Protein AF-A0A4Q6C265-F1 (afdb_monomer)

Nearest PDB structures (foldseek):
  4wz9-assembly1_B  TM=6.286E-01  e=1.445E+00  Anopheles gambiae
  2bm1-assembly1_A  TM=4.805E-01  e=1.995E+00  Thermus thermophilus
  2j7k-assembly1_A  TM=4.639E-01  e=2.936E+00  Thermus thermophilus HB8

Solvent-accessible surface area (backbone atoms only — not comparable to full-atom values): 7750 Å² total; per-residue (Å²): 143,81,77,88,7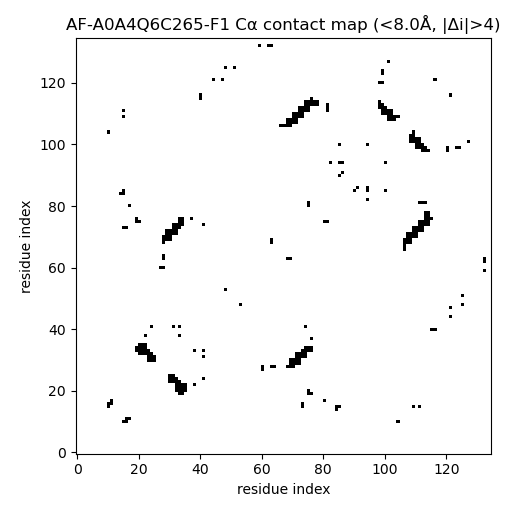2,63,66,66,56,53,49,65,73,31,78,82,43,59,90,67,50,77,34,72,49,81,59,88,53,37,36,38,36,24,28,63,94,45,44,70,58,54,50,52,48,50,50,52,49,46,60,69,35,56,77,49,41,72,56,40,56,46,54,33,63,75,66,72,25,40,39,36,36,34,44,27,79,39,60,63,65,44,42,58,45,43,52,75,67,68,48,75,90,57,60,94,80,46,55,62,46,80,49,72,60,87,76,27,41,36,36,42,31,42,38,85,77,47,74,70,50,53,54,52,50,51,54,54,52,49,52,63,63,76,106

Secondary structure (DSSP, 8-state):
---SSHHHHHHHTSTT--TT--EEEEETTEEEEE-GGGHHHHHHHHHHHHHHHHHHHHHHHHHHHHHT--EEEEEESSHHHHHHHHHTTT-TTTTTT-SEEEEEETTEEEEEEESSPPHHHHHHHHHHHHHHHT-

Radius of gyration: 14.2 Å; Cα contacts (8 Å, |Δi|>4): 166; chains: 1; bounding box: 31×32×43 Å

Mean predicted aligned error: 9.66 Å

Structure (mmCIF, N/CA/C/O backbone):
data_AF-A0A4Q6C265-F1
#
_entry.id   AF-A0A4Q6C265-F1
#
loop_
_atom_site.group_PDB
_atom_site.id
_atom_site.type_symbol
_atom_site.label_atom_id
_atom_site.label_alt_id
_atom_site.label_comp_id
_atom_site.label_asym_id
_atom_site.label_entity_id
_atom_site.label_seq_id
_atom_site.pdbx_PDB_ins_code
_atom_site.Cartn_x
_atom_site.Cartn_y
_atom_site.Cartn_z
_atom_site.occupancy
_atom_site.B_iso_or_equiv
_atom_site.auth_seq_id
_atom_site.auth_comp_id
_atom_site.auth_asym_id
_atom_site.auth_atom_id
_atom_site.pdbx_PDB_model_num
ATOM 1 N N . MET A 1 1 ? -3.473 -14.892 27.046 1.00 38.66 1 MET A N 1
ATOM 2 C CA . MET A 1 1 ? -2.631 -13.704 26.780 1.00 38.66 1 MET A CA 1
ATOM 3 C C . MET A 1 1 ? -1.797 -14.050 25.559 1.00 38.66 1 MET A C 1
ATOM 5 O O . MET A 1 1 ? -0.657 -14.465 25.682 1.00 38.66 1 MET A O 1
ATOM 9 N N . THR A 1 2 ? -2.436 -14.044 24.397 1.00 45.28 2 THR A N 1
ATOM 10 C CA . THR A 1 2 ? -1.961 -14.717 23.179 1.00 45.28 2 THR A CA 1
ATOM 11 C C . THR A 1 2 ? -2.818 -14.147 22.072 1.00 45.28 2 THR A C 1
ATOM 13 O O . THR A 1 2 ? -3.996 -14.450 22.119 1.00 45.28 2 THR A O 1
ATOM 16 N N . GLU A 1 3 ? -2.285 -13.310 21.174 1.00 41.66 3 GLU A N 1
ATOM 17 C CA . GLU A 1 3 ? -2.982 -12.998 19.903 1.00 41.66 3 GLU A CA 1
ATOM 18 C C . GLU A 1 3 ? -2.185 -12.166 18.877 1.00 41.66 3 GLU A C 1
ATOM 20 O O . GLU A 1 3 ? -2.624 -12.027 17.744 1.00 41.66 3 GLU A O 1
ATOM 25 N N . ALA A 1 4 ? -0.984 -11.655 19.171 1.00 45.00 4 ALA A N 1
ATOM 26 C CA . ALA A 1 4 ? -0.296 -10.779 18.205 1.00 45.00 4 ALA A CA 1
ATOM 27 C C . ALA A 1 4 ? 0.561 -11.495 17.131 1.00 45.00 4 ALA A C 1
ATOM 29 O O . ALA A 1 4 ? 1.091 -10.826 16.246 1.00 45.00 4 ALA A O 1
ATOM 30 N N . VAL A 1 5 ? 0.731 -12.824 17.191 1.00 48.66 5 VAL A N 1
ATOM 31 C CA . VAL A 1 5 ? 1.696 -13.552 16.330 1.00 48.66 5 VAL A CA 1
ATOM 32 C C . VAL A 1 5 ? 1.037 -14.249 15.127 1.00 48.66 5 VAL A C 1
ATOM 34 O O . VAL A 1 5 ? 1.702 -14.477 14.123 1.00 48.66 5 VAL A O 1
ATOM 37 N N . GLU A 1 6 ? -0.269 -14.533 15.157 1.00 45.94 6 GLU A N 1
ATOM 38 C CA . GLU A 1 6 ? -0.929 -15.306 14.087 1.00 45.94 6 GLU A CA 1
ATOM 39 C C . GLU A 1 6 ? -1.203 -14.504 12.803 1.00 45.94 6 GLU A C 1
ATOM 41 O O . GLU A 1 6 ? -1.110 -15.055 11.709 1.00 45.94 6 GLU A O 1
ATOM 46 N N . GLN A 1 7 ? -1.470 -13.196 12.883 1.00 50.28 7 GLN A N 1
ATOM 47 C CA . GLN A 1 7 ? -1.927 -12.418 11.717 1.00 50.28 7 GLN A CA 1
ATOM 48 C C . GLN A 1 7 ? -0.854 -12.166 10.645 1.00 50.28 7 GLN A C 1
ATOM 50 O O . GLN A 1 7 ? -1.181 -12.047 9.465 1.00 50.28 7 GLN A O 1
ATOM 55 N N . VAL A 1 8 ? 0.430 -12.095 11.014 1.00 51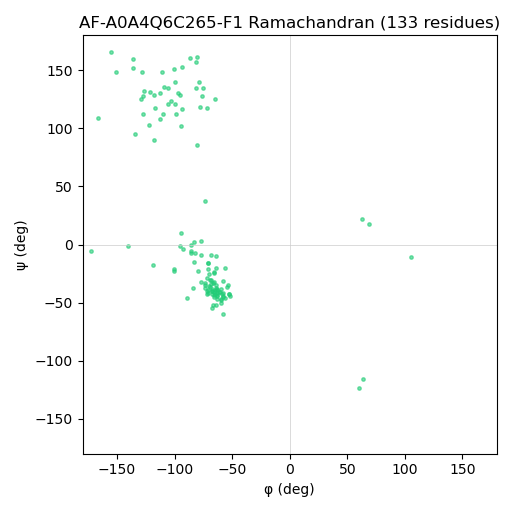.31 8 VAL A N 1
ATOM 56 C CA . VAL A 1 8 ? 1.519 -11.906 10.031 1.00 51.31 8 VAL A CA 1
ATOM 57 C C . VAL A 1 8 ? 1.686 -13.153 9.155 1.00 51.31 8 VAL A C 1
ATOM 59 O O . VAL A 1 8 ? 2.025 -13.044 7.978 1.00 51.31 8 VAL A O 1
ATOM 62 N N . THR A 1 9 ? 1.385 -14.329 9.703 1.00 53.47 9 THR A N 1
ATOM 63 C CA . THR A 1 9 ? 1.467 -15.612 8.999 1.00 53.47 9 THR A CA 1
ATOM 64 C C . THR A 1 9 ? 0.406 -15.734 7.902 1.00 53.47 9 THR A C 1
ATOM 66 O O . THR A 1 9 ? 0.686 -16.288 6.845 1.00 53.47 9 THR A O 1
ATOM 69 N N . TYR A 1 10 ? -0.789 -15.161 8.093 1.00 66.38 10 TYR A N 1
ATOM 70 C CA . TYR A 1 10 ? -1.863 -15.249 7.095 1.00 66.38 10 TYR A CA 1
ATOM 71 C C . TYR A 1 10 ? -1.589 -14.423 5.841 1.00 66.38 10 TYR A C 1
ATOM 73 O O . TYR A 1 10 ? -1.880 -14.889 4.741 1.00 66.38 10 TYR A O 1
ATOM 81 N N . VAL A 1 11 ? -1.019 -13.218 5.971 1.00 69.56 11 VAL A N 1
ATOM 82 C CA . VAL A 1 11 ? -0.744 -12.396 4.784 1.00 69.56 11 VAL A CA 1
ATOM 83 C C . VAL A 1 11 ? 0.396 -12.985 3.959 1.00 69.56 11 VAL A C 1
ATOM 85 O O . VAL A 1 11 ? 0.280 -13.043 2.741 1.00 69.56 11 VAL A O 1
ATOM 88 N N . THR A 1 12 ? 1.461 -13.471 4.603 1.00 70.25 12 THR A N 1
ATOM 89 C CA . THR A 1 12 ? 2.641 -14.017 3.913 1.00 70.25 12 THR A CA 1
ATOM 90 C C . THR A 1 12 ? 2.365 -15.360 3.244 1.00 70.25 12 THR A C 1
ATOM 92 O O . THR A 1 12 ? 3.054 -15.721 2.296 1.00 70.25 12 THR A O 1
ATOM 95 N N . GLN A 1 13 ? 1.327 -16.070 3.695 1.00 70.44 13 GLN A N 1
ATOM 96 C CA . GLN A 1 13 ? 0.784 -17.266 3.045 1.00 70.44 13 GLN A CA 1
ATOM 97 C C . GLN A 1 13 ? -0.359 -16.959 2.065 1.00 70.44 13 GLN A C 1
ATOM 99 O O . GLN A 1 13 ? -0.875 -17.866 1.414 1.00 70.44 13 GLN A O 1
ATOM 104 N N . SER A 1 14 ? -0.794 -15.700 1.967 1.00 73.75 14 SER A N 1
ATOM 105 C CA . SER A 1 14 ? -1.859 -15.309 1.049 1.00 73.75 14 SER A CA 1
ATOM 106 C C . SER A 1 14 ? -1.321 -15.113 -0.365 1.00 73.75 14 SER A C 1
ATOM 108 O O . SER A 1 14 ? -0.162 -14.757 -0.564 1.00 73.75 14 SER A O 1
ATOM 110 N N . ARG A 1 15 ? -2.215 -15.226 -1.352 1.00 76.44 15 ARG A N 1
ATOM 111 C CA . ARG A 1 15 ? -1.916 -14.901 -2.756 1.00 76.44 15 ARG A CA 1
ATOM 112 C C . ARG A 1 15 ? -1.404 -13.468 -2.961 1.00 76.44 15 ARG A C 1
ATOM 114 O O . ARG A 1 15 ? -0.803 -13.189 -3.983 1.00 76.44 15 ARG A O 1
ATOM 121 N N . PHE A 1 16 ? -1.658 -12.570 -2.000 1.00 79.06 16 PHE A N 1
ATOM 122 C CA . PHE A 1 16 ? -1.266 -11.161 -2.061 1.00 79.06 16 PHE A CA 1
ATOM 123 C C . PHE A 1 16 ? 0.183 -10.906 -1.655 1.00 79.06 16 PHE A C 1
ATOM 125 O O . PHE A 1 16 ? 0.650 -9.773 -1.747 1.00 79.06 16 PHE A O 1
ATOM 132 N N . PHE A 1 17 ? 0.888 -11.918 -1.154 1.00 80.50 17 PHE A N 1
ATOM 133 C CA . PHE A 1 17 ? 2.285 -11.786 -0.787 1.00 80.50 17 PHE A CA 1
ATOM 134 C C . PHE A 1 17 ? 3.163 -12.432 -1.847 1.00 80.50 17 PHE A C 1
ATOM 136 O O . PHE A 1 17 ? 3.032 -13.612 -2.159 1.00 80.50 17 PHE A O 1
ATOM 143 N N . THR A 1 18 ? 4.084 -11.640 -2.387 1.00 78.44 18 THR A N 1
ATOM 144 C CA . THR A 1 18 ? 5.029 -12.094 -3.403 1.00 78.44 18 THR A CA 1
ATOM 145 C C . THR A 1 18 ? 6.437 -12.133 -2.815 1.00 78.44 18 THR A C 1
ATOM 147 O O . THR A 1 18 ? 6.779 -11.290 -1.979 1.00 78.44 18 THR A O 1
ATOM 150 N N . PRO A 1 19 ? 7.302 -13.055 -3.270 1.00 79.62 19 PRO A N 1
ATOM 151 C CA . PRO A 1 19 ? 8.693 -13.115 -2.821 1.00 79.62 19 PRO A CA 1
ATOM 152 C C . PRO A 1 19 ? 9.508 -11.874 -3.220 1.00 79.62 19 PRO A C 1
ATOM 154 O O . PRO A 1 19 ? 10.626 -11.695 -2.745 1.00 79.62 19 PRO A O 1
ATOM 157 N N . ALA A 1 20 ? 8.960 -11.002 -4.072 1.00 80.62 20 ALA A N 1
ATOM 158 C CA . ALA A 1 20 ? 9.579 -9.736 -4.435 1.00 80.62 20 ALA A CA 1
ATOM 159 C C . ALA A 1 20 ? 9.553 -8.701 -3.289 1.00 80.62 20 ALA A C 1
ATOM 161 O O . ALA A 1 20 ? 10.303 -7.726 -3.330 1.00 80.62 20 ALA A O 1
ATOM 162 N N . PHE A 1 21 ? 8.728 -8.910 -2.256 1.00 84.94 21 PHE A N 1
ATOM 163 C CA . PHE A 1 21 ? 8.686 -8.066 -1.063 1.00 84.94 21 PHE A CA 1
ATOM 164 C C . PHE A 1 21 ? 9.805 -8.436 -0.087 1.00 84.94 21 PHE A C 1
ATOM 166 O O . PHE A 1 21 ? 9.620 -9.224 0.840 1.00 84.94 21 PHE A O 1
ATOM 173 N N . ASN A 1 22 ? 10.984 -7.857 -0.293 1.00 84.56 22 ASN A N 1
ATOM 174 C CA . ASN A 1 22 ? 12.144 -8.040 0.582 1.00 84.56 22 ASN A CA 1
ATOM 175 C C . ASN A 1 22 ? 12.294 -6.936 1.648 1.00 84.56 22 ASN A C 1
ATOM 177 O O . ASN A 1 22 ? 13.211 -7.013 2.464 1.00 84.56 22 ASN A O 1
ATOM 181 N N . ALA A 1 23 ? 11.413 -5.931 1.665 1.00 87.12 23 ALA A N 1
ATOM 182 C CA . ALA A 1 23 ? 11.390 -4.868 2.663 1.00 87.12 23 ALA A CA 1
ATOM 183 C C . ALA A 1 23 ? 9.959 -4.577 3.147 1.00 87.12 23 ALA A C 1
ATOM 185 O O . ALA A 1 23 ? 8.977 -4.793 2.430 1.00 87.12 23 ALA A O 1
ATOM 186 N N . ALA A 1 24 ? 9.841 -4.098 4.388 1.00 88.25 24 ALA A N 1
ATOM 187 C CA . ALA A 1 24 ? 8.562 -3.701 4.957 1.00 88.25 24 ALA A CA 1
ATOM 188 C C . ALA A 1 24 ? 8.698 -2.586 6.006 1.00 88.25 24 ALA A C 1
ATOM 190 O O . ALA A 1 24 ? 9.686 -2.519 6.736 1.00 88.25 24 ALA A O 1
ATOM 191 N N . ILE A 1 25 ? 7.675 -1.737 6.106 1.00 86.56 25 ILE A N 1
ATOM 192 C CA . ILE A 1 25 ? 7.511 -0.699 7.128 1.00 86.56 25 ILE A CA 1
ATOM 193 C C . ILE A 1 25 ? 6.319 -1.081 8.003 1.00 86.56 25 ILE A C 1
ATOM 195 O O . ILE A 1 25 ? 5.229 -1.358 7.503 1.00 86.56 25 ILE A O 1
ATOM 199 N N . PHE A 1 26 ? 6.518 -1.054 9.318 1.00 84.62 26 PHE A N 1
ATOM 200 C CA . PHE A 1 26 ? 5.481 -1.346 10.304 1.00 84.62 26 PHE A CA 1
ATOM 201 C C . PHE A 1 26 ? 5.224 -0.106 11.166 1.00 84.62 26 PHE A C 1
ATOM 203 O O . PHE A 1 26 ? 6.108 0.325 11.903 1.00 84.62 26 PHE A O 1
ATOM 210 N N . ASP A 1 27 ? 4.009 0.443 11.110 1.00 76.75 27 ASP A N 1
ATOM 211 C CA . ASP A 1 27 ? 3.563 1.537 11.983 1.00 76.75 27 ASP A CA 1
ATOM 212 C C . ASP A 1 27 ? 2.164 1.249 12.544 1.00 76.75 27 ASP A C 1
ATOM 214 O O . ASP A 1 27 ? 1.129 1.526 11.933 1.00 76.75 27 ASP A O 1
ATOM 218 N N . GLY A 1 28 ? 2.121 0.689 13.755 1.00 74.88 28 GLY A N 1
ATOM 219 C CA . GLY A 1 28 ? 0.871 0.315 14.417 1.00 74.88 28 GLY A CA 1
ATOM 220 C C . GLY A 1 28 ? 0.076 -0.719 13.600 1.00 74.88 28 GLY A C 1
ATOM 221 O O . GLY A 1 28 ? 0.616 -1.791 13.334 1.00 74.88 28 GLY A O 1
ATOM 222 N N . PRO A 1 29 ? -1.190 -0.442 13.226 1.00 77.44 29 PRO A N 1
ATOM 223 C CA . PRO A 1 29 ? -1.997 -1.368 12.429 1.00 77.44 29 PRO A CA 1
ATOM 224 C C . PRO A 1 29 ? -1.618 -1.372 10.939 1.00 77.44 29 PRO A C 1
ATOM 226 O O . PRO A 1 29 ? -2.125 -2.209 10.200 1.00 77.44 29 PRO A O 1
ATOM 229 N N . ILE A 1 30 ? -0.760 -0.452 10.480 1.00 81.19 30 ILE A N 1
ATOM 230 C CA . ILE A 1 30 ? -0.371 -0.338 9.071 1.00 81.19 30 ILE A CA 1
ATOM 231 C C . ILE A 1 30 ? 0.933 -1.104 8.843 1.00 81.19 30 ILE A C 1
ATOM 233 O O . ILE A 1 30 ? 1.929 -0.897 9.541 1.00 81.19 30 ILE A O 1
ATOM 237 N N . ARG A 1 31 ? 0.930 -1.976 7.836 1.00 85.50 31 ARG A N 1
ATOM 238 C CA . ARG A 1 31 ? 2.077 -2.773 7.400 1.00 85.50 31 ARG A CA 1
ATOM 239 C C . ARG A 1 31 ? 2.268 -2.577 5.901 1.00 85.50 31 ARG A C 1
ATOM 241 O O . ARG A 1 31 ? 1.414 -2.992 5.130 1.00 85.50 31 ARG A O 1
ATOM 248 N N . ILE A 1 32 ? 3.353 -1.936 5.486 1.00 87.69 32 ILE A N 1
ATOM 249 C CA . ILE A 1 32 ? 3.652 -1.651 4.077 1.00 87.69 32 ILE A CA 1
ATOM 250 C C . ILE A 1 32 ? 4.754 -2.601 3.623 1.00 87.69 32 ILE A C 1
ATOM 252 O O . ILE A 1 32 ? 5.834 -2.561 4.191 1.00 87.69 32 ILE A O 1
ATOM 256 N N . TYR A 1 33 ? 4.510 -3.422 2.611 1.00 88.69 33 TYR A N 1
ATOM 257 C CA . TYR A 1 33 ? 5.468 -4.349 2.010 1.00 88.69 33 TYR A CA 1
ATOM 258 C C . TYR A 1 33 ? 5.859 -3.851 0.623 1.00 88.69 33 TYR A C 1
ATOM 260 O O . TYR A 1 33 ? 5.004 -3.422 -0.151 1.00 88.69 33 TYR A O 1
ATOM 268 N N . PHE A 1 34 ? 7.150 -3.885 0.316 1.00 88.88 34 PHE A N 1
ATOM 269 C CA . PHE A 1 34 ? 7.702 -3.334 -0.918 1.00 88.88 34 PHE A CA 1
ATOM 270 C C . PHE A 1 34 ? 9.022 -4.017 -1.280 1.00 88.88 34 PHE A C 1
ATOM 272 O O . PHE A 1 34 ? 9.641 -4.704 -0.464 1.00 88.88 34 PHE A O 1
ATOM 279 N N . ALA A 1 35 ? 9.463 -3.822 -2.521 1.00 88.00 35 ALA A N 1
ATOM 280 C CA . ALA A 1 35 ? 10.817 -4.178 -2.917 1.00 88.00 35 ALA A CA 1
ATOM 281 C C . ALA A 1 35 ? 11.807 -3.101 -2.441 1.00 88.00 35 ALA A C 1
ATOM 283 O O . ALA A 1 35 ? 11.533 -1.913 -2.558 1.00 88.00 35 ALA A O 1
ATOM 284 N N . GLN A 1 36 ? 12.986 -3.488 -1.959 1.00 86.50 36 GLN A N 1
ATOM 285 C CA . GLN A 1 36 ? 13.991 -2.619 -1.334 1.00 86.50 36 GLN A CA 1
ATOM 286 C C . GLN A 1 36 ? 14.381 -1.420 -2.209 1.00 86.50 36 GLN A C 1
ATOM 288 O O . GLN A 1 36 ? 14.590 -0.323 -1.706 1.00 86.50 36 GLN A O 1
ATOM 293 N N . TYR A 1 37 ? 14.425 -1.585 -3.531 1.00 85.94 37 TYR A N 1
ATOM 294 C CA . TYR A 1 37 ? 14.727 -0.479 -4.445 1.00 85.94 37 TYR A CA 1
ATOM 295 C C . TYR A 1 37 ? 13.589 0.558 -4.557 1.00 85.94 37 TYR A C 1
ATOM 297 O O . TYR A 1 37 ? 13.811 1.666 -5.037 1.00 85.94 37 TYR A O 1
ATOM 305 N N . GLN A 1 38 ? 12.376 0.221 -4.108 1.00 84.38 38 GLN A N 1
ATOM 306 C CA . GLN A 1 38 ? 11.220 1.118 -3.994 1.00 84.38 38 GLN A CA 1
ATOM 307 C C . GLN A 1 38 ? 11.092 1.733 -2.593 1.00 84.38 38 GLN A C 1
ATOM 309 O O . GLN A 1 38 ? 10.088 2.385 -2.311 1.00 84.38 38 GLN A O 1
ATOM 314 N N . GLU A 1 39 ? 12.089 1.575 -1.717 1.00 85.19 39 GLU A N 1
ATOM 315 C CA . GLU A 1 39 ? 12.062 2.116 -0.351 1.00 85.19 39 GLU A CA 1
ATOM 316 C C . GLU A 1 39 ? 11.748 3.615 -0.323 1.00 85.19 39 GLU A C 1
ATOM 318 O O . GLU A 1 39 ? 10.903 4.053 0.453 1.00 85.19 39 GLU A O 1
ATOM 323 N N . ALA A 1 40 ? 12.337 4.398 -1.230 1.00 86.31 40 ALA A N 1
ATOM 324 C CA . ALA A 1 40 ? 12.049 5.827 -1.335 1.00 86.31 40 ALA A CA 1
ATOM 325 C C . ALA A 1 40 ? 10.560 6.117 -1.622 1.00 86.31 40 ALA A C 1
ATOM 327 O O . ALA A 1 40 ? 9.994 7.055 -1.060 1.00 86.31 40 ALA A O 1
ATOM 328 N N . GLN A 1 41 ? 9.905 5.299 -2.455 1.00 82.75 41 GLN A N 1
ATOM 329 C CA . GLN A 1 41 ? 8.472 5.428 -2.751 1.00 82.75 41 GLN A CA 1
ATOM 330 C C . GLN A 1 41 ? 7.623 5.001 -1.551 1.00 82.75 41 GLN A C 1
ATOM 332 O O . GLN A 1 41 ? 6.671 5.693 -1.195 1.00 82.75 41 GLN A O 1
ATOM 337 N N . ALA A 1 42 ? 7.993 3.899 -0.896 1.00 84.75 42 ALA A N 1
ATOM 338 C CA . ALA A 1 42 ? 7.306 3.400 0.289 1.00 84.75 42 ALA A CA 1
ATOM 339 C C . ALA A 1 42 ? 7.382 4.393 1.457 1.00 84.75 42 ALA A C 1
ATOM 341 O O . ALA A 1 42 ? 6.378 4.642 2.120 1.00 84.75 42 ALA A O 1
ATOM 342 N N . LEU A 1 43 ? 8.544 5.014 1.670 1.00 86.44 43 LEU A N 1
ATOM 343 C CA . LEU A 1 43 ? 8.730 6.077 2.654 1.00 86.44 43 LEU A CA 1
ATOM 344 C C . LEU A 1 43 ? 7.930 7.325 2.288 1.00 86.44 43 LEU A C 1
ATOM 346 O O . LEU A 1 43 ? 7.255 7.877 3.151 1.00 86.44 43 LEU A O 1
ATOM 350 N N . LYS A 1 44 ? 7.948 7.757 1.020 1.00 85.50 44 LYS A N 1
ATOM 351 C CA . LYS A 1 44 ? 7.137 8.897 0.565 1.00 85.50 44 LYS A CA 1
ATOM 352 C C . LYS A 1 44 ? 5.652 8.646 0.821 1.00 85.50 44 LYS A C 1
ATOM 354 O O . LYS A 1 44 ? 4.977 9.526 1.353 1.00 85.50 44 LYS A O 1
ATOM 359 N N . LEU A 1 45 ? 5.158 7.450 0.499 1.00 81.19 45 LEU A N 1
ATOM 360 C CA . LEU A 1 45 ? 3.797 7.034 0.815 1.00 81.19 45 LEU A CA 1
ATOM 361 C C . LEU A 1 45 ? 3.552 7.063 2.323 1.00 81.19 45 LEU A C 1
ATOM 363 O O . LEU A 1 45 ? 2.584 7.665 2.770 1.00 81.19 45 LEU A O 1
ATOM 367 N N . TYR A 1 46 ? 4.434 6.452 3.107 1.00 83.62 46 TYR A N 1
ATOM 368 C CA . TYR A 1 46 ? 4.326 6.424 4.558 1.00 83.62 46 TYR A CA 1
ATOM 369 C C . TYR A 1 46 ? 4.246 7.834 5.162 1.00 83.62 46 TYR A C 1
ATOM 371 O O . TYR A 1 46 ? 3.366 8.091 5.980 1.00 83.62 46 TYR A O 1
ATOM 379 N N . PHE A 1 47 ? 5.098 8.766 4.725 1.00 83.56 47 PHE A N 1
ATOM 380 C CA . PHE A 1 47 ? 5.071 10.154 5.183 1.00 83.56 47 PHE A CA 1
ATOM 381 C C . PHE A 1 47 ? 3.814 10.899 4.720 1.00 83.56 47 PHE A C 1
ATOM 383 O O . PHE A 1 47 ? 3.215 11.605 5.523 1.00 83.56 47 PHE A O 1
ATOM 390 N N . ASN A 1 48 ? 3.348 10.684 3.486 1.00 79.19 48 ASN A N 1
ATOM 391 C CA . ASN A 1 48 ? 2.090 11.268 2.998 1.00 79.19 48 ASN A CA 1
ATOM 392 C C . ASN A 1 48 ? 0.883 10.763 3.794 1.00 79.19 48 ASN A C 1
ATOM 394 O O . ASN A 1 48 ? 0.022 11.544 4.200 1.00 79.19 48 ASN A O 1
ATOM 398 N N . LEU A 1 49 ? 0.847 9.458 4.068 1.00 74.69 49 LEU A N 1
ATOM 399 C CA . LEU A 1 49 ? -0.123 8.866 4.978 1.00 74.69 49 LEU A CA 1
ATOM 400 C C . LEU A 1 49 ? 0.038 9.471 6.375 1.00 74.69 49 LEU A C 1
ATOM 4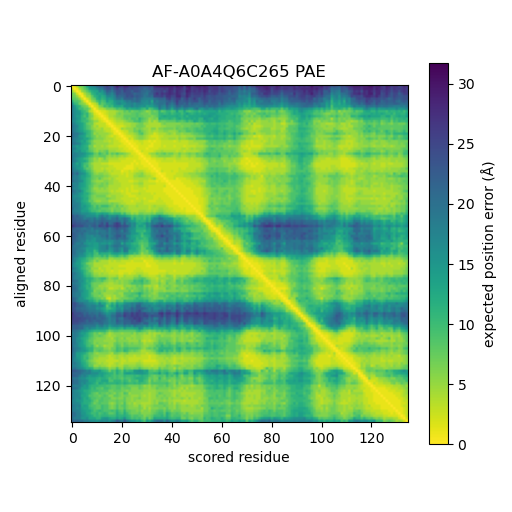02 O O . LEU A 1 49 ? -0.943 9.768 7.043 1.00 74.69 49 LEU A O 1
ATOM 406 N N . GLN A 1 50 ? 1.259 9.696 6.847 1.00 75.00 50 GLN A N 1
ATOM 407 C CA . GLN A 1 50 ? 1.488 10.301 8.149 1.00 75.00 50 GLN A CA 1
ATOM 408 C C . GLN A 1 50 ? 1.002 11.736 8.267 1.00 75.00 50 GLN A C 1
ATOM 410 O O . GLN A 1 50 ? 0.386 12.041 9.284 1.00 75.00 50 GLN A O 1
ATOM 415 N N . GLU A 1 51 ? 1.225 12.574 7.263 1.00 77.06 51 GLU A N 1
ATOM 416 C CA . GLU A 1 51 ? 0.707 13.939 7.233 1.00 77.06 51 GLU A CA 1
ATOM 417 C C . GLU A 1 51 ? -0.817 13.954 7.134 1.00 77.06 51 GLU A C 1
ATOM 419 O O . GLU A 1 51 ? -1.474 14.554 7.980 1.00 77.06 51 GLU A O 1
ATOM 424 N N . ARG A 1 52 ? -1.404 13.236 6.166 1.00 69.06 52 ARG A N 1
ATOM 425 C CA . ARG A 1 52 ? -2.863 13.247 5.952 1.00 69.06 52 ARG A CA 1
ATOM 426 C C . ARG A 1 52 ? -3.633 12.598 7.091 1.00 69.06 52 ARG A C 1
ATOM 428 O O . ARG A 1 52 ? -4.644 13.126 7.543 1.00 69.06 52 ARG A O 1
ATOM 435 N N . PHE A 1 53 ? -3.142 11.467 7.585 1.00 62.72 53 PHE A N 1
ATOM 436 C CA . PHE A 1 53 ? -3.723 10.821 8.750 1.00 62.72 53 PHE A CA 1
ATOM 437 C C . PHE A 1 53 ? -3.210 11.433 10.056 1.00 62.72 53 PHE A C 1
ATOM 439 O O . PHE A 1 53 ? -3.612 10.958 11.101 1.00 62.72 53 PHE A O 1
ATOM 446 N N . GLY A 1 54 ? -2.362 12.465 10.070 1.00 58.69 54 GLY A N 1
ATOM 447 C CA . GLY A 1 54 ? -1.855 13.084 11.304 1.00 58.69 54 GLY A CA 1
ATOM 448 C C . GLY A 1 54 ? -2.977 13.499 12.263 1.00 58.69 54 GLY A C 1
ATOM 449 O O . GLY A 1 54 ? -2.921 13.188 13.456 1.00 58.69 54 GLY A O 1
ATOM 450 N N . ASP A 1 55 ? -4.046 14.078 11.712 1.00 54.66 55 ASP A N 1
ATOM 451 C CA . ASP A 1 55 ? -5.249 14.477 12.450 1.00 54.66 55 ASP A CA 1
ATOM 452 C C . ASP A 1 55 ? -6.258 13.327 12.641 1.00 54.66 55 ASP A C 1
ATOM 454 O O . ASP A 1 55 ? -6.840 13.171 13.717 1.00 54.66 55 ASP A O 1
ATOM 458 N N . VAL A 1 56 ? -6.414 12.448 11.644 1.00 51.59 56 VAL A N 1
ATOM 459 C CA . VAL A 1 56 ? -7.374 11.319 11.657 1.00 51.59 56 VAL A CA 1
ATOM 460 C C . VAL A 1 56 ? -6.862 10.114 12.478 1.00 51.59 56 VAL A C 1
ATOM 462 O O . VAL A 1 56 ? -7.642 9.319 13.011 1.00 51.59 56 VAL A O 1
ATOM 465 N N . ARG A 1 57 ? -5.540 10.000 12.675 1.00 52.16 57 ARG A N 1
ATOM 466 C CA . ARG A 1 57 ? -4.814 8.913 13.370 1.00 52.16 57 ARG A CA 1
ATOM 467 C C . ARG A 1 57 ? -5.328 8.684 14.775 1.00 52.16 57 ARG A C 1
ATOM 469 O O . ARG A 1 57 ? -5.350 7.539 15.213 1.00 52.16 57 ARG A O 1
ATOM 476 N N . LYS A 1 58 ? -5.713 9.729 15.511 1.00 52.56 58 LYS A N 1
ATOM 477 C CA . LYS A 1 58 ? -6.187 9.546 16.892 1.00 52.56 58 LYS A CA 1
ATOM 478 C C . LYS A 1 58 ? -7.477 8.729 16.952 1.00 52.56 58 LYS A C 1
ATOM 480 O O . LYS A 1 58 ? -7.624 7.940 17.878 1.00 52.56 58 LYS A O 1
ATOM 485 N N . GLN A 1 59 ? -8.360 8.869 15.964 1.00 51.31 59 GLN A N 1
ATOM 486 C CA . GLN A 1 59 ? -9.615 8.117 15.905 1.00 51.31 59 GLN A CA 1
ATOM 487 C C . GLN A 1 59 ? -9.434 6.785 15.170 1.00 51.31 59 GLN A C 1
ATOM 489 O O . GLN A 1 59 ? -9.795 5.737 15.698 1.00 51.31 59 GLN A O 1
ATOM 494 N N . ALA A 1 60 ? -8.765 6.797 14.014 1.00 51.62 60 ALA A N 1
ATOM 495 C CA . ALA A 1 60 ? -8.513 5.600 13.215 1.00 51.62 60 ALA A CA 1
ATOM 496 C C . ALA A 1 60 ? -7.720 4.535 13.984 1.00 51.62 60 ALA A C 1
ATOM 498 O O . ALA A 1 60 ? -8.102 3.370 14.034 1.00 51.62 60 ALA A O 1
ATOM 499 N N . ARG A 1 61 ? -6.621 4.930 14.640 1.00 53.94 61 ARG A N 1
ATOM 500 C CA . ARG A 1 61 ? -5.758 4.004 15.389 1.00 53.94 61 ARG A CA 1
ATOM 501 C C . ARG A 1 61 ? -6.488 3.413 16.599 1.00 53.94 61 ARG A C 1
ATOM 503 O O . ARG A 1 61 ? -6.121 2.322 17.013 1.00 53.94 61 ARG A O 1
ATOM 510 N N . GLY A 1 62 ? -7.507 4.099 17.127 1.00 52.00 62 GLY A N 1
ATOM 511 C CA . GLY A 1 62 ? -8.450 3.550 18.105 1.00 52.00 62 GLY A CA 1
ATOM 512 C C . GLY A 1 62 ? -9.315 2.461 17.477 1.00 52.00 62 GLY A C 1
ATOM 513 O O . GLY A 1 62 ? -9.243 1.318 17.904 1.00 52.00 62 GLY A O 1
ATOM 514 N N . ILE A 1 63 ? -10.000 2.773 16.372 1.00 53.91 63 ILE A N 1
ATOM 515 C CA . ILE A 1 63 ? -10.917 1.852 15.681 1.00 53.91 63 ILE A CA 1
ATOM 516 C C . ILE A 1 63 ? -10.210 0.572 15.205 1.00 53.91 63 ILE A C 1
ATOM 518 O O . ILE A 1 63 ? -10.702 -0.523 15.460 1.00 53.91 63 ILE A O 1
ATOM 522 N N . PHE A 1 64 ? -9.040 0.668 14.561 1.00 60.38 64 PHE A N 1
ATOM 523 C CA . PHE A 1 64 ? -8.306 -0.518 14.087 1.00 60.38 64 PHE A CA 1
ATOM 524 C C . PHE A 1 64 ? -7.709 -1.340 15.229 1.00 60.38 64 PHE A C 1
ATOM 526 O O . PHE A 1 64 ? -7.705 -2.568 15.162 1.00 60.38 64 PHE A O 1
ATOM 533 N N . LYS A 1 65 ? -7.242 -0.682 16.298 1.00 56.28 65 LYS A N 1
ATOM 534 C CA . LYS A 1 65 ? -6.695 -1.367 17.476 1.00 56.28 65 LYS A CA 1
ATOM 535 C C . LYS A 1 65 ? -7.793 -2.024 18.316 1.00 56.28 65 LYS A C 1
ATOM 537 O O . LYS A 1 65 ? -7.560 -3.103 18.844 1.00 56.28 65 LYS A O 1
ATOM 542 N N . GLU A 1 66 ? -8.973 -1.414 18.406 1.00 54.47 66 GLU A N 1
ATOM 543 C CA . GLU A 1 66 ? -10.153 -1.985 19.068 1.00 54.47 66 GLU A CA 1
ATOM 544 C C . GLU A 1 66 ? -10.789 -3.113 18.246 1.00 54.47 66 GLU A C 1
ATOM 546 O O . GLU A 1 66 ? -11.276 -4.081 18.820 1.00 54.47 66 GLU A O 1
ATOM 551 N N . ARG A 1 67 ? -10.742 -3.035 16.908 1.00 58.25 67 ARG A N 1
ATOM 552 C CA . ARG A 1 67 ? -11.242 -4.091 16.007 1.00 58.25 67 ARG A CA 1
ATOM 553 C C . ARG A 1 67 ? -10.225 -5.203 15.714 1.00 58.25 67 ARG A C 1
ATOM 555 O O . ARG A 1 67 ? -10.590 -6.174 15.059 1.00 58.25 67 ARG A O 1
ATOM 562 N N . GLY A 1 68 ? -8.968 -5.072 16.152 1.00 64.19 68 GLY A N 1
ATOM 563 C CA . GLY A 1 68 ? -7.899 -6.041 15.868 1.00 64.19 68 GLY A CA 1
ATOM 564 C C . GLY A 1 68 ? -7.561 -6.189 14.375 1.00 64.19 68 GLY A C 1
ATOM 565 O O . GLY A 1 68 ? -7.031 -7.218 13.962 1.00 64.19 68 GLY A O 1
ATOM 566 N N . ALA A 1 69 ? -7.897 -5.186 13.561 1.00 71.38 69 ALA A N 1
ATOM 567 C CA . ALA A 1 69 ? -7.754 -5.219 12.110 1.00 71.38 69 ALA A CA 1
ATOM 568 C C . ALA A 1 69 ? -6.450 -4.541 11.672 1.00 71.38 69 ALA A C 1
ATOM 570 O O . ALA A 1 69 ? -6.165 -3.410 12.072 1.00 71.38 69 ALA A O 1
ATOM 571 N N . ASN A 1 70 ? -5.675 -5.208 10.818 1.00 78.62 70 ASN A N 1
ATOM 572 C CA . ASN A 1 70 ? -4.470 -4.651 10.211 1.00 78.62 70 ASN A CA 1
ATOM 573 C C . ASN A 1 70 ? -4.743 -4.182 8.782 1.00 78.62 70 ASN A C 1
ATOM 575 O O . ASN A 1 70 ? -5.571 -4.743 8.065 1.00 78.62 70 ASN A O 1
ATOM 579 N N . ILE A 1 71 ? -3.992 -3.171 8.358 1.00 81.12 71 ILE A N 1
ATOM 580 C CA . ILE A 1 71 ? -3.978 -2.666 6.991 1.00 81.12 71 ILE A CA 1
ATOM 581 C C . ILE A 1 71 ? -2.635 -3.036 6.378 1.00 81.12 71 ILE A C 1
ATOM 583 O O . ILE A 1 71 ? -1.588 -2.526 6.769 1.00 81.12 71 ILE A O 1
ATOM 587 N N . PHE A 1 72 ? -2.676 -3.925 5.404 1.00 85.00 72 PHE A N 1
ATOM 588 C CA . PHE A 1 72 ? -1.536 -4.396 4.646 1.00 85.00 72 PHE A CA 1
ATOM 589 C C . PHE A 1 72 ? -1.473 -3.650 3.318 1.00 85.00 72 PHE A C 1
ATOM 591 O O . PHE A 1 72 ? -2.331 -3.839 2.466 1.00 85.00 72 PHE A O 1
ATOM 598 N N . VAL A 1 73 ? -0.465 -2.814 3.117 1.00 85.56 73 VAL A N 1
ATOM 599 C CA . VAL A 1 73 ? -0.219 -2.129 1.847 1.00 85.56 73 VAL A CA 1
ATOM 600 C C . VAL A 1 73 ? 0.875 -2.886 1.105 1.00 85.56 73 VAL A C 1
ATOM 602 O O . VAL A 1 73 ? 1.967 -3.049 1.631 1.00 85.56 73 VAL A O 1
ATOM 605 N N . MET A 1 74 ? 0.594 -3.367 -0.098 1.00 87.44 74 MET A N 1
ATOM 606 C CA . MET A 1 74 ? 1.509 -4.163 -0.915 1.00 87.44 74 MET A CA 1
ATOM 607 C C . MET A 1 74 ? 1.895 -3.345 -2.145 1.00 87.44 74 MET A C 1
ATOM 609 O O . MET A 1 74 ? 1.060 -3.135 -3.022 1.00 87.44 74 MET A O 1
ATOM 613 N N . ILE A 1 75 ? 3.134 -2.860 -2.209 1.00 87.00 75 ILE A N 1
ATOM 6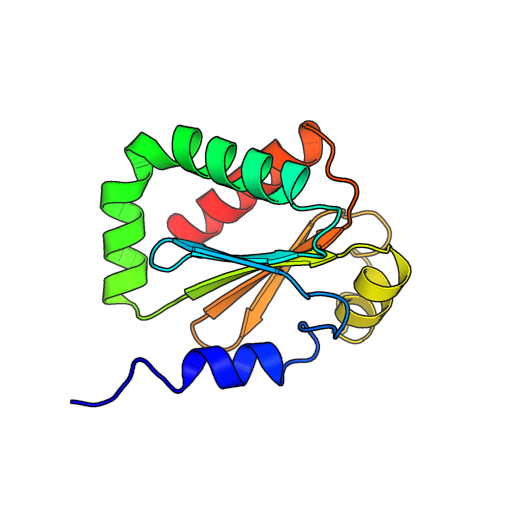14 C CA . ILE A 1 75 ? 3.646 -2.076 -3.339 1.00 87.00 75 ILE A CA 1
ATOM 615 C C . ILE A 1 75 ? 4.358 -3.022 -4.292 1.00 87.00 75 ILE A C 1
ATOM 617 O O . ILE A 1 75 ? 5.488 -3.441 -4.042 1.00 87.00 75 ILE A O 1
ATOM 621 N N . TYR A 1 76 ? 3.682 -3.363 -5.382 1.00 84.69 76 TYR A N 1
ATOM 622 C CA . TYR A 1 76 ? 4.180 -4.314 -6.355 1.00 84.69 76 TYR A CA 1
ATOM 623 C C . TYR A 1 76 ? 5.257 -3.670 -7.232 1.00 84.69 76 TYR A C 1
ATOM 625 O O . TYR A 1 76 ? 5.015 -2.617 -7.832 1.00 84.69 76 TYR A O 1
ATOM 633 N N . PRO A 1 77 ? 6.431 -4.312 -7.349 1.00 80.19 77 PRO A N 1
ATOM 634 C CA . PRO A 1 77 ? 7.526 -3.815 -8.172 1.00 80.19 77 PRO A CA 1
ATOM 635 C C . PRO A 1 77 ? 7.216 -3.836 -9.666 1.00 80.19 77 PRO A C 1
ATOM 637 O O . PRO A 1 77 ? 7.677 -2.965 -10.401 1.00 80.19 77 PRO A O 1
ATOM 640 N N . ASN A 1 78 ? 6.437 -4.833 -10.092 1.00 80.00 78 ASN A N 1
ATOM 641 C CA . ASN A 1 78 ? 6.122 -5.095 -11.486 1.00 80.00 78 ASN A CA 1
ATOM 642 C C . ASN A 1 78 ? 4.614 -5.220 -11.684 1.00 80.00 78 ASN A C 1
ATOM 644 O O . ASN A 1 78 ? 3.885 -5.745 -10.840 1.00 80.00 78 ASN A O 1
ATOM 648 N N . ASN A 1 79 ? 4.180 -4.803 -12.867 1.00 75.31 79 ASN A N 1
ATOM 649 C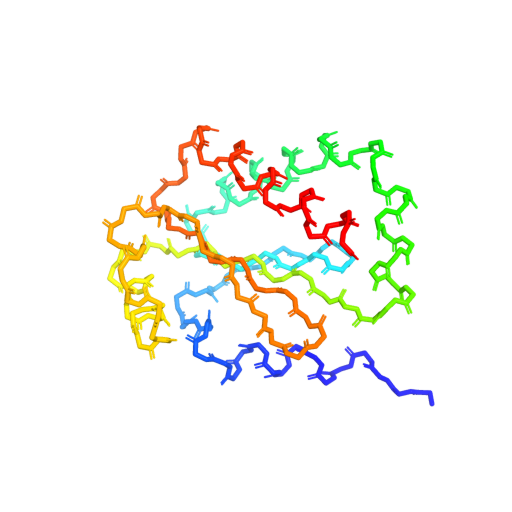 CA . ASN A 1 79 ? 2.789 -4.869 -13.301 1.00 75.31 79 ASN A CA 1
ATOM 650 C C . ASN A 1 79 ? 2.290 -6.303 -13.468 1.00 75.31 79 ASN A C 1
ATOM 652 O O . ASN A 1 79 ? 1.115 -6.563 -13.241 1.00 75.31 79 ASN A O 1
ATOM 656 N N . GLU A 1 80 ? 3.182 -7.210 -13.863 1.00 77.19 80 GLU A N 1
ATOM 657 C CA . GLU A 1 80 ? 2.880 -8.631 -14.044 1.00 77.19 80 GLU A CA 1
ATOM 658 C C . GLU A 1 80 ? 2.501 -9.266 -12.707 1.00 77.19 80 GLU A C 1
ATOM 660 O O . GLU A 1 80 ? 1.393 -9.767 -12.579 1.00 77.19 80 GLU A O 1
ATOM 665 N N . LEU A 1 81 ? 3.333 -9.089 -11.672 1.00 75.62 81 LEU A N 1
ATOM 666 C CA . LEU A 1 81 ? 3.055 -9.579 -10.315 1.00 75.62 81 LEU A CA 1
ATOM 667 C C . LEU A 1 81 ? 1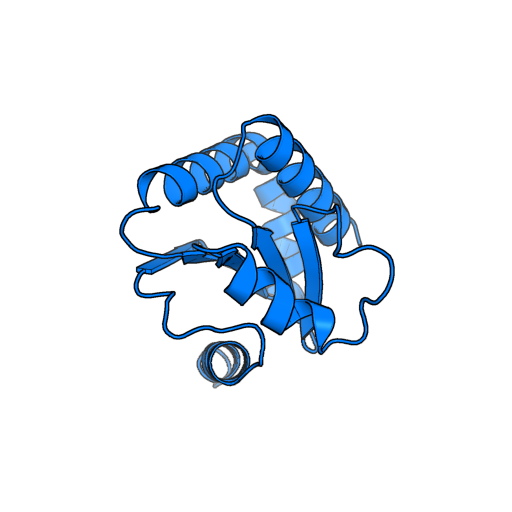.739 -9.028 -9.752 1.00 75.62 81 LEU A C 1
ATOM 669 O O . LEU A 1 81 ? 0.982 -9.754 -9.109 1.00 75.62 81 LEU A O 1
ATOM 673 N N . PHE A 1 82 ? 1.468 -7.741 -9.984 1.00 79.31 82 PHE A N 1
ATOM 674 C CA . PHE A 1 82 ? 0.201 -7.120 -9.601 1.00 79.31 82 PHE A CA 1
ATOM 675 C C . PHE A 1 82 ? -0.981 -7.753 -10.347 1.00 79.31 82 PHE A C 1
ATOM 677 O O . PHE A 1 82 ? -1.985 -8.100 -9.731 1.00 79.31 82 PHE A O 1
ATOM 684 N N . GLY A 1 83 ? -0.847 -7.928 -11.663 1.00 71.88 83 GLY A N 1
ATOM 685 C CA . GLY A 1 83 ? -1.837 -8.580 -12.510 1.00 71.88 83 GLY A CA 1
ATOM 686 C C . GLY A 1 83 ? -2.121 -9.997 -12.036 1.00 71.88 83 GLY A C 1
ATOM 687 O O . GLY A 1 83 ? -3.234 -10.267 -11.622 1.00 71.88 83 GLY A O 1
ATOM 688 N N . GLU A 1 84 ? -1.122 -10.872 -11.990 1.00 73.50 84 GLU A N 1
ATOM 689 C CA . GLU A 1 84 ? -1.282 -12.275 -11.584 1.00 73.50 84 GLU A CA 1
ATOM 690 C C . GLU A 1 84 ? -1.997 -12.409 -10.233 1.00 73.50 84 GLU A C 1
ATOM 692 O O . GLU A 1 84 ? -2.951 -13.169 -10.090 1.00 73.50 84 GLU A O 1
ATOM 697 N N . THR A 1 85 ? -1.612 -11.582 -9.263 1.00 73.44 85 THR A N 1
ATOM 698 C CA . THR A 1 85 ? -2.167 -11.626 -7.908 1.00 73.44 85 THR A CA 1
ATOM 699 C C . THR A 1 85 ? -3.652 -11.246 -7.839 1.00 73.44 85 THR A C 1
ATOM 701 O O . THR A 1 85 ? -4.421 -11.840 -7.073 1.00 73.44 85 THR A O 1
ATOM 704 N N . PHE A 1 86 ? -4.066 -10.227 -8.598 1.00 71.81 86 PHE A N 1
ATOM 705 C CA . PHE A 1 86 ? -5.421 -9.672 -8.528 1.00 71.81 86 PHE A CA 1
ATOM 706 C C . PHE A 1 86 ? -6.349 -10.161 -9.650 1.00 71.81 86 PHE A C 1
ATOM 708 O O . PHE A 1 86 ? -7.565 -10.180 -9.452 1.00 71.81 86 PHE A O 1
ATOM 715 N N . ASP A 1 87 ? -5.814 -10.610 -10.782 1.00 67.12 87 ASP A N 1
ATOM 716 C CA . ASP A 1 87 ? -6.570 -11.188 -11.898 1.00 67.12 87 ASP A CA 1
ATOM 717 C C . ASP A 1 87 ? -7.092 -12.589 -11.521 1.00 67.12 87 ASP A C 1
ATOM 719 O O . ASP A 1 87 ? -8.278 -12.876 -11.695 1.00 67.12 87 ASP A O 1
ATOM 723 N N . GLU A 1 88 ? -6.286 -13.402 -10.819 1.00 60.31 88 GLU A N 1
ATOM 724 C CA . GLU A 1 88 ? -6.727 -14.684 -10.231 1.00 60.31 88 GLU A CA 1
ATOM 725 C C . GLU A 1 88 ? -7.798 -14.531 -9.137 1.00 60.31 88 GLU A C 1
ATOM 727 O O . GLU A 1 88 ? -8.506 -15.484 -8.801 1.00 60.31 88 GLU A O 1
ATOM 732 N N . ALA A 1 89 ? -7.938 -13.348 -8.536 1.00 54.47 89 ALA A N 1
ATOM 733 C CA . ALA A 1 89 ? -8.938 -13.102 -7.497 1.00 54.47 89 ALA A CA 1
ATOM 734 C C . ALA A 1 89 ? -10.362 -12.910 -8.053 1.00 54.47 89 ALA A C 1
ATOM 736 O O . ALA A 1 89 ? -11.280 -12.625 -7.284 1.00 54.47 89 ALA A O 1
ATOM 737 N N . GLY A 1 90 ? -10.568 -13.047 -9.368 1.00 50.56 90 GLY A N 1
ATOM 738 C CA . GLY A 1 90 ? -11.869 -12.802 -9.991 1.00 50.56 90 GLY A CA 1
ATOM 739 C C . GLY A 1 90 ? -12.265 -11.325 -9.961 1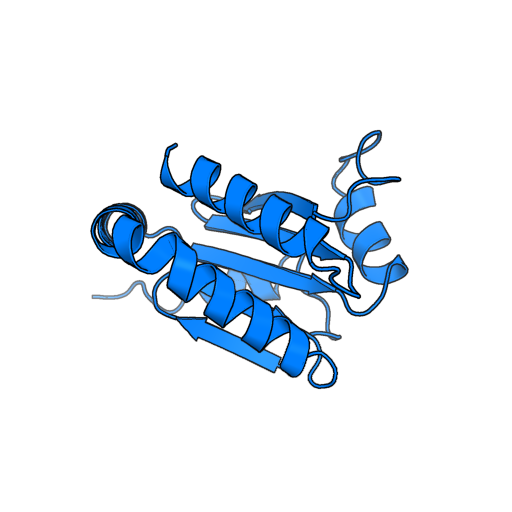.00 50.56 90 GLY A C 1
ATOM 740 O O . GLY A 1 90 ? -13.427 -10.996 -10.198 1.00 50.56 90 GLY A O 1
ATOM 741 N N . ALA A 1 91 ? -11.306 -10.416 -9.730 1.00 53.25 91 ALA A N 1
ATOM 742 C CA . ALA A 1 91 ? -11.468 -8.976 -9.931 1.00 53.25 91 ALA A CA 1
ATOM 743 C C . ALA A 1 91 ? -11.471 -8.628 -11.436 1.00 53.25 91 ALA A C 1
ATOM 745 O O . ALA A 1 91 ? -10.935 -7.610 -11.880 1.00 53.25 91 ALA A O 1
ATOM 746 N N . SER A 1 92 ? -12.076 -9.497 -12.245 1.00 43.31 92 SER A N 1
ATOM 747 C CA . SER A 1 92 ? -12.214 -9.337 -13.677 1.00 43.31 92 SER A CA 1
ATOM 748 C C . SER A 1 92 ? -13.101 -8.119 -13.940 1.00 43.31 92 SER A C 1
ATOM 750 O O . SER A 1 92 ? -14.230 -8.032 -13.454 1.00 43.31 92 SER A O 1
ATOM 752 N N . SER A 1 93 ? -12.571 -7.193 -14.744 1.00 42.12 93 SER A N 1
ATOM 753 C CA . SER A 1 93 ? -13.181 -5.973 -15.323 1.00 42.12 93 SER A CA 1
ATOM 754 C C . SER A 1 93 ? -12.784 -4.612 -14.725 1.00 42.12 93 SER A C 1
ATOM 756 O O . SER A 1 93 ? -13.083 -3.602 -15.356 1.00 42.12 93 SER A O 1
ATOM 758 N N . LYS A 1 94 ? -12.080 -4.527 -13.582 1.00 46.44 94 LYS A N 1
ATOM 759 C CA . LYS A 1 94 ? -11.512 -3.241 -13.085 1.00 46.44 94 LYS A CA 1
ATOM 760 C C . LYS A 1 94 ? -9.983 -3.217 -12.958 1.00 46.44 94 LYS A C 1
ATOM 762 O O . LYS A 1 94 ? -9.403 -2.137 -12.922 1.00 46.44 94 LYS A O 1
ATOM 767 N N . ALA A 1 95 ? -9.319 -4.374 -12.944 1.00 47.94 95 ALA A N 1
ATOM 768 C CA . ALA A 1 95 ? -7.869 -4.462 -12.756 1.00 47.94 95 ALA A CA 1
ATOM 769 C C . ALA A 1 95 ? -7.038 -3.939 -13.948 1.00 47.94 95 ALA A C 1
ATOM 771 O O . ALA A 1 95 ? -5.928 -3.454 -13.746 1.00 47.94 95 ALA A O 1
ATOM 772 N N . SER A 1 96 ? -7.569 -3.946 -15.180 1.00 45.91 96 SER A N 1
ATOM 773 C CA . SER A 1 96 ? -6.796 -3.538 -16.370 1.00 45.91 96 SER A CA 1
ATOM 774 C C . SER A 1 96 ? -6.444 -2.043 -16.441 1.00 45.91 96 SER A C 1
ATOM 776 O O . SER A 1 96 ? -5.640 -1.666 -17.289 1.00 45.91 96 SER A O 1
ATOM 778 N N . GLY A 1 97 ? -6.992 -1.195 -15.561 1.00 52.47 97 GLY A N 1
ATOM 779 C CA . GLY A 1 97 ? -6.669 0.239 -15.501 1.00 52.47 97 GLY A CA 1
ATOM 780 C C . GLY A 1 97 ? -6.548 0.833 -14.093 1.00 52.47 97 GLY A C 1
ATOM 781 O O . GLY A 1 97 ? -6.264 2.019 -13.971 1.00 52.47 97 GLY A O 1
ATOM 782 N N . CYS A 1 98 ? -6.765 0.050 -13.031 1.00 58.41 98 CYS A N 1
ATOM 783 C CA . CYS A 1 98 ? -6.649 0.541 -11.658 1.00 58.41 98 CYS A CA 1
ATOM 784 C C . CYS A 1 98 ? -5.247 0.275 -11.100 1.00 58.41 98 CYS A C 1
ATOM 786 O O . CYS A 1 98 ? -4.860 -0.876 -10.910 1.00 58.41 98 CYS A O 1
ATOM 788 N N . THR A 1 99 ? -4.513 1.343 -10.781 1.00 70.94 99 THR A N 1
ATOM 789 C CA . THR A 1 99 ? -3.214 1.276 -10.089 1.00 70.94 99 THR A CA 1
ATOM 790 C C . THR A 1 99 ? -3.351 0.751 -8.658 1.00 70.94 99 THR A C 1
ATOM 792 O O . THR A 1 99 ? -2.403 0.218 -8.093 1.00 7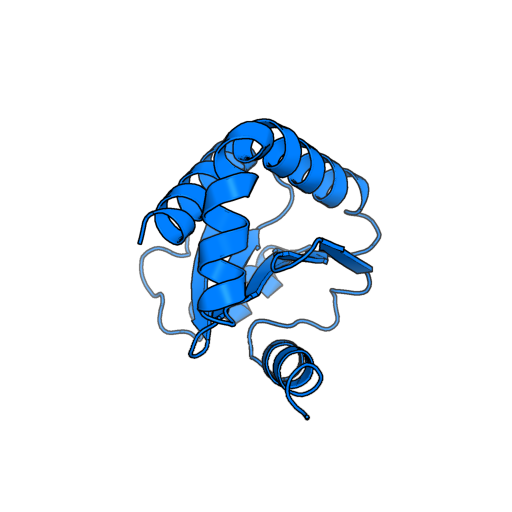0.94 99 THR A O 1
ATOM 795 N N . ILE A 1 100 ? -4.534 0.886 -8.050 1.00 77.88 100 ILE A N 1
ATOM 796 C CA . ILE A 1 100 ? -4.783 0.540 -6.648 1.00 77.88 100 ILE A CA 1
ATOM 797 C C . ILE A 1 100 ? -5.984 -0.391 -6.572 1.00 77.88 100 ILE A C 1
ATOM 799 O O . ILE A 1 100 ? -7.057 -0.081 -7.093 1.00 77.88 100 ILE A O 1
ATOM 803 N N . ILE A 1 101 ? -5.812 -1.525 -5.899 1.00 80.50 101 ILE A N 1
ATOM 804 C CA . ILE A 1 101 ? -6.873 -2.496 -5.643 1.00 80.50 101 ILE A CA 1
ATOM 805 C C . ILE A 1 101 ? -6.929 -2.774 -4.148 1.00 80.50 101 ILE A C 1
ATOM 807 O O . ILE A 1 101 ? -5.920 -3.069 -3.512 1.00 80.50 101 ILE A O 1
ATOM 811 N N . LYS A 1 102 ? -8.136 -2.724 -3.585 1.00 81.00 102 LYS A N 1
ATOM 812 C CA . LYS A 1 102 ? -8.400 -3.151 -2.212 1.00 81.00 102 LYS A CA 1
ATOM 813 C C . LYS A 1 102 ? -9.000 -4.548 -2.192 1.00 81.00 102 LYS A C 1
ATOM 815 O O . LYS A 1 102 ? -9.869 -4.883 -2.992 1.00 81.00 102 LYS A O 1
ATOM 820 N N . SER A 1 103 ? -8.549 -5.337 -1.237 1.00 79.12 103 SER A N 1
ATOM 821 C CA . SER A 1 103 ? -9.038 -6.667 -0.927 1.00 79.12 103 SER A CA 1
ATOM 822 C C . SER A 1 103 ? -9.177 -6.803 0.586 1.00 79.12 103 SER A C 1
ATOM 824 O O . SER A 1 103 ? -8.593 -6.038 1.355 1.00 79.12 103 SER A O 1
ATOM 826 N N . ARG A 1 104 ? -9.982 -7.759 1.035 1.00 75.06 104 ARG A N 1
ATOM 827 C CA . ARG A 1 104 ? -10.197 -8.024 2.457 1.00 75.06 104 ARG A CA 1
ATOM 828 C C . ARG A 1 104 ? -9.798 -9.457 2.754 1.00 75.06 104 ARG A C 1
ATOM 830 O O . ARG A 1 104 ? -10.228 -10.372 2.056 1.00 75.06 104 ARG A O 1
ATOM 837 N N . LEU A 1 105 ? -9.002 -9.646 3.798 1.00 73.44 105 LEU A N 1
ATOM 838 C CA . LEU A 1 105 ? -8.584 -10.956 4.277 1.00 73.44 105 LEU A CA 1
ATOM 839 C C . LEU A 1 105 ? -9.106 -11.126 5.705 1.00 73.44 105 LEU A C 1
ATOM 841 O O . LEU A 1 105 ? -8.470 -10.726 6.673 1.00 73.44 105 LEU A O 1
ATOM 845 N N . GLY A 1 106 ? -10.321 -11.662 5.834 1.00 73.69 106 GLY A N 1
ATOM 846 C CA . GLY A 1 106 ? -10.992 -11.782 7.130 1.00 73.69 106 GLY A CA 1
ATOM 847 C C . GLY A 1 106 ? -11.283 -10.414 7.764 1.00 73.69 106 GLY A C 1
ATOM 848 O O . GLY A 1 106 ? -12.070 -9.626 7.232 1.00 73.69 106 GLY A O 1
ATOM 849 N N . ALA A 1 107 ? -10.668 -10.135 8.915 1.00 71.44 107 ALA A N 1
ATOM 850 C CA . ALA A 1 107 ? -10.768 -8.843 9.599 1.00 71.44 107 ALA A CA 1
ATOM 851 C C . ALA A 1 107 ? -9.783 -7.795 9.053 1.00 71.44 107 ALA A C 1
ATOM 853 O O . ALA A 1 107 ? -9.961 -6.608 9.311 1.00 71.44 107 ALA A O 1
ATOM 854 N N . ASP A 1 108 ? -8.785 -8.225 8.282 1.00 78.44 108 ASP A N 1
ATOM 855 C CA . ASP A 1 108 ? -7.710 -7.380 7.786 1.00 78.44 108 ASP A CA 1
ATOM 856 C C . ASP A 1 108 ? -8.010 -6.809 6.395 1.00 78.44 108 ASP A C 1
ATOM 858 O O . ASP A 1 108 ? -8.722 -7.401 5.575 1.00 78.44 108 ASP A O 1
ATOM 862 N N . PHE A 1 109 ? -7.421 -5.652 6.111 1.00 81.44 109 PHE A N 1
ATOM 863 C CA . PHE A 1 109 ? -7.503 -4.978 4.822 1.00 81.44 109 PHE A CA 1
ATOM 864 C C . PHE A 1 109 ? -6.189 -5.124 4.077 1.00 81.44 109 PHE A C 1
ATOM 866 O O . PHE A 1 109 ? -5.124 -4.915 4.645 1.00 81.44 109 PHE A O 1
ATOM 873 N N . ILE A 1 110 ? -6.264 -5.455 2.796 1.00 84.44 110 ILE A N 1
ATOM 874 C CA . ILE A 1 110 ? -5.116 -5.546 1.903 1.00 84.44 110 ILE A CA 1
ATOM 875 C C . ILE A 1 110 ? -5.305 -4.513 0.804 1.00 84.44 110 ILE A C 1
ATOM 877 O O . ILE A 1 110 ? -6.344 -4.466 0.154 1.00 84.44 110 ILE A O 1
ATOM 881 N N . VAL A 1 111 ? -4.299 -3.686 0.581 1.00 85.31 111 VAL A N 1
ATOM 882 C CA . VAL A 1 111 ? -4.293 -2.663 -0.452 1.00 85.31 111 VAL A CA 1
ATOM 883 C C . VAL A 1 111 ? -3.101 -2.927 -1.351 1.00 85.31 111 VAL A C 1
ATOM 885 O O . VAL A 1 111 ? -1.959 -2.681 -0.979 1.00 85.31 111 VAL A O 1
ATOM 888 N N . GLY A 1 112 ? -3.368 -3.488 -2.522 1.00 85.69 112 GLY A N 1
ATOM 889 C CA . GLY A 1 112 ? -2.376 -3.664 -3.564 1.00 85.69 112 GLY A CA 1
ATOM 890 C C . GLY A 1 112 ? -2.204 -2.386 -4.356 1.00 85.69 112 GLY A C 1
ATOM 891 O O . GLY A 1 112 ? -3.182 -1.760 -4.761 1.00 85.69 112 GLY A O 1
ATOM 892 N N . VAL A 1 113 ? -0.955 -2.030 -4.604 1.00 83.25 113 VAL A N 1
ATOM 893 C CA . VAL A 1 113 ? -0.572 -0.845 -5.354 1.00 83.25 113 VAL A CA 1
ATOM 894 C C . VAL A 1 113 ? 0.417 -1.254 -6.425 1.00 83.25 113 VAL A C 1
ATOM 896 O O . VAL A 1 113 ? 1.448 -1.860 -6.141 1.00 83.25 113 VAL A O 1
ATOM 899 N N . ARG A 1 114 ? 0.104 -0.919 -7.664 1.00 80.50 114 ARG A N 1
ATOM 900 C CA . ARG A 1 114 ? 0.965 -1.112 -8.820 1.00 80.50 114 ARG A CA 1
ATOM 901 C C . ARG A 1 114 ? 2.028 -0.010 -8.833 1.00 80.50 114 ARG A C 1
ATOM 903 O O . ARG A 1 114 ? 1.691 1.166 -8.895 1.00 80.50 114 ARG A O 1
ATOM 910 N N . GLY A 1 115 ? 3.304 -0.377 -8.736 1.00 70.25 115 GLY A N 1
ATOM 911 C CA . GLY A 1 115 ? 4.412 0.564 -8.923 1.00 70.25 115 GLY A CA 1
ATOM 912 C C . GLY A 1 115 ? 4.722 0.810 -10.410 1.00 70.25 115 GLY A C 1
ATOM 913 O O . GLY A 1 115 ? 4.365 -0.026 -11.243 1.00 70.25 115 GLY A O 1
ATOM 914 N N . PRO A 1 116 ? 5.433 1.899 -10.768 1.00 63.81 116 PRO A N 1
ATOM 915 C CA . PRO A 1 116 ? 5.892 3.002 -9.916 1.00 63.81 116 PRO A CA 1
ATOM 916 C C . PRO A 1 116 ? 4.748 3.957 -9.537 1.00 63.81 116 PRO A C 1
ATOM 918 O O . PRO A 1 116 ? 3.957 4.346 -10.384 1.00 63.81 116 PRO A O 1
ATOM 921 N N . LEU A 1 117 ? 4.683 4.328 -8.257 1.00 69.25 117 LEU A N 1
ATOM 922 C CA . LEU A 1 117 ? 3.657 5.220 -7.707 1.00 69.25 117 LEU A CA 1
ATOM 923 C C . LEU A 1 117 ? 3.867 6.664 -8.178 1.00 69.25 117 LEU A C 1
ATOM 925 O O . LEU A 1 117 ? 4.872 7.283 -7.814 1.00 69.25 117 LEU A O 1
ATOM 929 N N . GLU A 1 118 ? 2.909 7.219 -8.918 1.00 72.00 118 GLU A N 1
ATOM 930 C CA . GLU A 1 118 ? 2.867 8.652 -9.208 1.00 72.00 118 GLU A CA 1
ATOM 931 C C . GLU A 1 118 ? 2.130 9.409 -8.087 1.00 72.00 118 GLU A C 1
ATOM 933 O O . GLU A 1 118 ? 1.377 8.831 -7.298 1.00 72.00 118 GLU A O 1
ATOM 938 N N . ASP A 1 119 ? 2.333 10.727 -7.984 1.00 68.44 119 ASP A N 1
ATOM 939 C CA . ASP A 1 119 ? 1.690 11.542 -6.940 1.00 68.44 119 ASP A CA 1
ATOM 940 C C . ASP A 1 119 ? 0.147 11.451 -6.975 1.00 68.44 119 ASP A C 1
ATOM 942 O O . ASP A 1 119 ? -0.495 11.451 -5.924 1.00 68.44 119 ASP A O 1
ATOM 946 N N . GLY A 1 120 ? -0.454 11.262 -8.156 1.00 69.81 120 GLY A N 1
ATOM 947 C CA . GLY A 1 120 ? -1.901 11.040 -8.297 1.00 69.81 120 GLY A CA 1
ATOM 948 C C . GLY A 1 120 ? -2.389 9.694 -7.739 1.00 69.81 120 GLY A C 1
ATOM 949 O O . GLY A 1 120 ? -3.510 9.596 -7.222 1.00 69.81 120 GLY A O 1
ATOM 950 N N . ASP A 1 121 ? -1.544 8.662 -7.773 1.00 75.50 121 ASP A N 1
ATOM 951 C CA . ASP A 1 121 ? -1.849 7.366 -7.165 1.00 75.50 121 ASP A CA 1
ATOM 952 C C . ASP A 1 121 ? -1.754 7.454 -5.639 1.00 75.50 121 ASP A C 1
ATOM 954 O O . ASP A 1 121 ? -2.596 6.905 -4.931 1.00 75.50 121 ASP A O 1
ATOM 958 N N . LEU A 1 122 ? -0.788 8.213 -5.108 1.00 72.00 122 LEU A N 1
ATOM 959 C CA . LEU A 1 122 ? -0.676 8.451 -3.665 1.00 72.00 122 LEU A CA 1
ATOM 960 C C . LEU A 1 122 ? -1.954 9.087 -3.099 1.00 72.00 122 LEU A C 1
ATOM 962 O O . LEU A 1 122 ? -2.454 8.644 -2.062 1.00 72.00 122 LEU A O 1
ATOM 966 N N . GLU A 1 123 ? -2.518 10.088 -3.780 1.00 74.75 123 GLU A N 1
ATOM 967 C CA . GLU A 1 123 ? -3.781 10.710 -3.361 1.00 74.75 123 GLU A CA 1
ATOM 968 C C . GLU A 1 123 ? -4.953 9.730 -3.392 1.00 74.75 123 GLU A C 1
ATOM 970 O O . GLU A 1 123 ? -5.747 9.669 -2.446 1.00 74.75 123 GLU A O 1
ATOM 975 N N . SER A 1 124 ? -5.041 8.937 -4.459 1.00 78.00 124 SER A N 1
ATOM 976 C CA . SER A 1 124 ? -6.073 7.913 -4.615 1.00 78.00 124 SER A CA 1
ATOM 977 C C . SER A 1 124 ? -5.979 6.862 -3.507 1.00 78.00 124 SER A C 1
ATOM 979 O O . SER A 1 124 ? -6.990 6.492 -2.912 1.00 78.00 124 SER A O 1
ATOM 981 N N . LEU A 1 125 ? -4.762 6.449 -3.152 1.00 77.00 125 LEU A N 1
ATOM 982 C CA . LEU A 1 125 ? -4.498 5.490 -2.085 1.00 77.00 125 LEU A CA 1
ATOM 983 C C . LEU A 1 125 ? -4.888 6.045 -0.716 1.00 77.00 125 LEU A C 1
ATOM 985 O O . LEU A 1 125 ? -5.547 5.360 0.064 1.00 77.00 125 LEU A O 1
ATOM 989 N N . CYS A 1 126 ? -4.543 7.305 -0.445 1.00 72.69 126 CYS A N 1
ATOM 990 C CA . CYS A 1 126 ? -4.955 7.982 0.781 1.00 72.69 126 CYS A CA 1
ATOM 991 C C . CYS A 1 126 ? -6.483 8.034 0.899 1.00 72.69 126 CYS 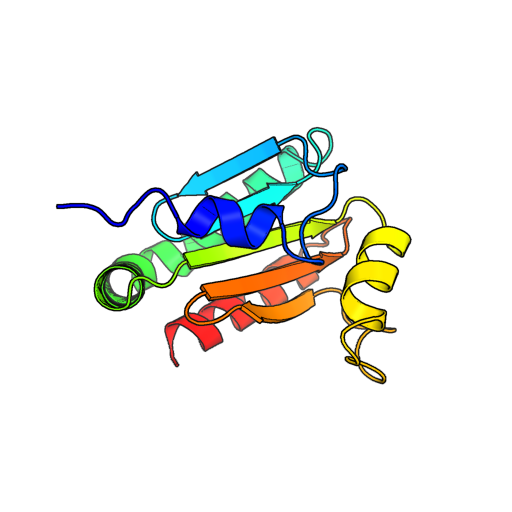A C 1
ATOM 993 O O . CYS A 1 126 ? -7.025 7.763 1.968 1.00 72.69 126 CYS A O 1
ATOM 995 N N . ARG A 1 127 ? -7.185 8.330 -0.200 1.00 76.25 127 ARG A N 1
ATOM 996 C CA . ARG A 1 127 ? -8.652 8.364 -0.237 1.00 76.25 127 ARG A CA 1
ATOM 997 C C . ARG A 1 127 ? -9.276 6.989 0.004 1.00 76.25 127 ARG A C 1
ATOM 999 O O . ARG A 1 127 ? -10.293 6.887 0.686 1.00 76.25 127 ARG A O 1
ATOM 1006 N N . GLU A 1 128 ? -8.679 5.932 -0.536 1.00 77.12 128 GLU A N 1
ATOM 1007 C CA . GLU A 1 128 ? -9.132 4.561 -0.288 1.00 77.12 128 GLU A CA 1
ATOM 1008 C C . GLU A 1 128 ? -8.904 4.149 1.169 1.00 77.12 128 GLU A C 1
ATOM 1010 O O . GLU A 1 128 ? -9.780 3.537 1.780 1.00 77.12 128 GLU A O 1
ATOM 1015 N N . MET A 1 129 ? -7.771 4.534 1.759 1.00 72.75 129 MET A N 1
ATOM 1016 C CA . MET A 1 129 ? -7.512 4.310 3.180 1.00 72.75 129 MET A CA 1
ATOM 1017 C C . MET A 1 129 ? -8.495 5.075 4.073 1.00 72.75 129 MET A C 1
ATOM 1019 O O . MET A 1 129 ? -8.955 4.522 5.067 1.00 72.75 129 MET A O 1
ATOM 1023 N N . ASP A 1 130 ? -8.883 6.293 3.697 1.00 73.12 130 ASP A N 1
ATOM 1024 C CA . ASP A 1 130 ? -9.878 7.087 4.425 1.00 73.12 130 ASP A CA 1
ATOM 1025 C C . ASP A 1 130 ? -11.268 6.424 4.436 1.00 73.12 130 ASP A C 1
ATOM 1027 O O . ASP A 1 130 ? -11.925 6.359 5.476 1.00 73.12 130 ASP A O 1
ATOM 1031 N N . GLN A 1 131 ? -11.677 5.816 3.314 1.00 72.31 131 GLN A N 1
ATOM 1032 C CA . GLN A 1 131 ? -12.907 5.014 3.257 1.00 72.31 131 GLN A CA 1
ATOM 1033 C C . GLN A 1 131 ? -12.846 3.788 4.171 1.00 72.31 131 GLN A C 1
ATOM 1035 O O . GLN A 1 131 ? -13.852 3.436 4.775 1.00 72.31 131 GLN A O 1
ATOM 1040 N N . ILE A 1 132 ? -11.688 3.125 4.262 1.00 69.69 132 ILE A N 1
ATOM 1041 C CA . ILE A 1 132 ? -11.502 1.952 5.130 1.00 69.69 132 ILE A CA 1
ATOM 1042 C C . ILE A 1 132 ? -11.572 2.364 6.605 1.00 69.69 132 ILE A C 1
ATOM 1044 O O . ILE A 1 132 ? -12.141 1.649 7.422 1.00 69.69 132 ILE A O 1
ATOM 1048 N N . VAL A 1 133 ? -11.015 3.528 6.939 1.00 65.94 133 VAL A N 1
ATOM 1049 C CA . VAL A 1 133 ? -11.042 4.105 8.289 1.00 65.94 133 VAL A CA 1
ATOM 1050 C C . VAL A 1 133 ? -12.447 4.554 8.694 1.00 65.94 133 VAL A C 1
ATOM 1052 O O . VAL A 1 133 ? -12.815 4.419 9.859 1.00 65.94 133 VAL A O 1
ATOM 1055 N N . SER A 1 134 ? -13.221 5.077 7.745 1.00 62.94 134 SER A N 1
ATOM 1056 C CA . SER A 1 134 ? -14.572 5.598 7.979 1.00 62.94 134 SER A CA 1
ATOM 1057 C C . SER A 1 134 ? -15.682 4.532 7.922 1.00 62.94 134 SER A C 1
ATOM 1059 O O . SER A 1 134 ? -16.848 4.884 8.103 1.00 62.94 134 SER A O 1
ATOM 1061 N N . ALA A 1 135 ? -15.350 3.259 7.661 1.00 56.25 135 ALA A N 1
ATOM 1062 C CA . ALA A 1 135 ? -16.296 2.138 7.516 1.00 56.25 135 ALA A CA 1
ATOM 1063 C C . ALA A 1 135 ? -16.461 1.281 8.792 1.00 56.25 135 ALA A C 1
ATOM 1065 O O . ALA A 1 135 ? -17.616 0.955 9.144 1.00 56.25 135 ALA A O 1
#

pLDDT: mean 70.99, std 13.31, range [38.66, 88.88]

Sequence (135 aa):
MTEAVEQVTYVTQSRFFTPAFNAAIFDGPIRIYFAQYQEAQALKLYFNLQERFGDVRKQARGIFKERGANIFVMIYPNNELFGETFDEAGASSKASGCTIIKSRLGADFIVGVRGPLEDGDLESLCREMDQIVSA

Foldseek 3Di:
DDDDPPPVVVCCPALLHDPQFPDWDDDQLEIETHHPVCVVVSVVLVVLLCVVCVVVCVQLSVVCVVLVEHEYEYEDPALVSQCVSVVVVVPPPPSVPDQWDWDDDDRYIYIYGYDPDDPVNSVVVSVVVVVVSVD